Protein AF-A0A944XT04-F1 (afdb_monomer)

pLDDT: mean 86.92, std 7.44, range [59.47, 95.38]

Secondary structure (DSSP, 8-state):
---SS-TTSPPPSSHHHHHHHHTT-SS--S------PPPP-PPPPEEEEETTEEEEEE--SS----

Solvent-accessible surface area (backbone atoms only — not comparable to full-atom values): 4640 Å² total; per-residue (Å²): 134,77,75,84,44,64,88,96,54,74,72,58,50,39,62,66,55,44,50,64,67,43,70,82,44,97,71,71,78,96,75,84,85,86,82,64,74,52,79,92,69,67,59,75,51,39,73,47,79,56,97,91,42,79,45,81,78,38,89,24,72,64,83,81,87,134

Mean predicted aligned error: 6.38 Å

Nearest PDB structures (foldseek):
  8jbi-assembly1_A  TM=4.294E-01  e=7.044E+00  Salmonella enterica subsp. enterica serovar Typhimurium str. 14028S

Foldseek 3Di:
DDALADPPDDRDQAPVVNCVRCVPPPDDDPDDDGPGGHDDFWDDWDWDADPNDIDTPDDGPDDDDD

Structure (mmCIF, N/CA/C/O backbone):
data_AF-A0A944XT04-F1
#
_entry.id   AF-A0A944XT04-F1
#
loop_
_atom_site.group_PDB
_atom_site.id
_atom_site.type_symbol
_atom_site.label_atom_id
_atom_site.label_alt_id
_atom_site.label_comp_id
_atom_site.label_asym_id
_atom_site.label_entity_id
_atom_site.label_seq_id
_atom_site.pdbx_PDB_ins_code
_atom_site.Cartn_x
_atom_site.Cartn_y
_atom_site.Cartn_z
_atom_site.occupancy
_atom_site.B_iso_or_equiv
_atom_site.auth_seq_id
_atom_site.auth_comp_id
_atom_site.auth_asym_id
_atom_site.auth_atom_id
_atom_site.pdbx_PDB_model_num
ATOM 1 N N . SER A 1 1 ? -6.840 -4.995 -2.088 1.00 59.47 1 SER A N 1
ATOM 2 C CA . SER A 1 1 ? -5.429 -4.742 -2.422 1.00 59.47 1 SER A CA 1
ATOM 3 C C . SER A 1 1 ? -4.687 -4.424 -1.143 1.00 59.47 1 SER A C 1
ATOM 5 O O . SER A 1 1 ? -5.221 -3.661 -0.345 1.00 59.47 1 SER A O 1
ATOM 7 N N . THR A 1 2 ? -3.525 -5.028 -0.915 1.00 75.81 2 THR A N 1
ATOM 8 C CA . THR A 1 2 ? -2.569 -4.604 0.122 1.00 75.81 2 THR A CA 1
ATOM 9 C C . THR A 1 2 ? -1.663 -3.506 -0.447 1.00 75.81 2 THR A C 1
ATOM 11 O O . THR A 1 2 ? -1.842 -3.105 -1.601 1.00 75.81 2 THR A O 1
ATOM 14 N N . SER A 1 3 ? -0.727 -2.984 0.347 1.00 73.69 3 SER A N 1
ATOM 15 C CA . SER A 1 3 ? 0.324 -2.100 -0.163 1.00 73.69 3 SER A CA 1
ATOM 16 C C . SER A 1 3 ? 1.139 -2.803 -1.261 1.00 73.69 3 SER A C 1
ATOM 18 O O . SER A 1 3 ? 1.298 -4.025 -1.237 1.00 73.69 3 SER A O 1
ATOM 20 N N . ALA A 1 4 ? 1.600 -2.035 -2.252 1.00 73.06 4 ALA A N 1
ATOM 21 C CA . ALA A 1 4 ? 2.276 -2.538 -3.451 1.00 73.06 4 ALA A CA 1
ATOM 22 C C . ALA A 1 4 ? 3.784 -2.743 -3.222 1.00 73.06 4 ALA A C 1
ATOM 24 O O . ALA A 1 4 ? 4.611 -2.223 -3.965 1.00 73.06 4 ALA A O 1
ATOM 25 N N . ASN A 1 5 ? 4.134 -3.462 -2.158 1.00 76.25 5 ASN A N 1
ATOM 26 C CA . ASN A 1 5 ? 5.510 -3.782 -1.800 1.00 76.25 5 ASN A CA 1
ATOM 27 C C . ASN A 1 5 ? 5.715 -5.294 -1.674 1.00 76.25 5 ASN A C 1
ATOM 29 O O . ASN A 1 5 ? 4.782 -6.033 -1.357 1.00 76.25 5 ASN A O 1
ATOM 33 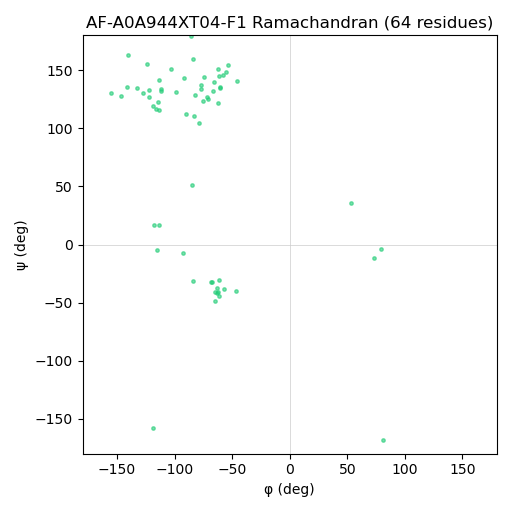N N . ILE A 1 6 ? 6.955 -5.745 -1.859 1.00 74.88 6 ILE A N 1
ATOM 34 C CA . ILE A 1 6 ? 7.412 -7.038 -1.351 1.00 74.88 6 ILE A CA 1
ATOM 3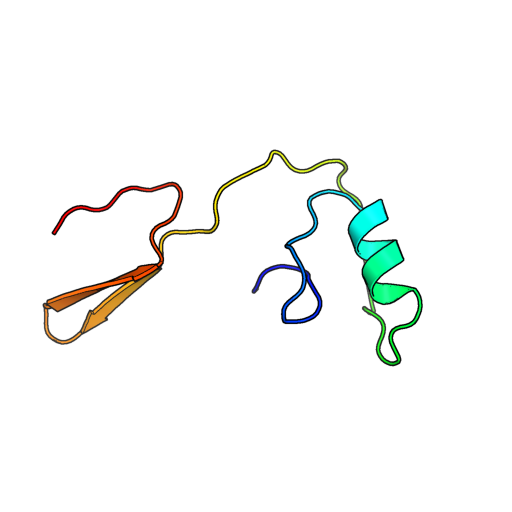5 C C . ILE A 1 6 ? 7.261 -6.996 0.173 1.00 74.88 6 ILE A C 1
ATOM 37 O O . ILE A 1 6 ? 7.593 -5.989 0.808 1.00 74.88 6 ILE A O 1
ATOM 41 N N . SER A 1 7 ? 6.717 -8.070 0.749 1.00 76.44 7 SER A N 1
ATOM 42 C CA . SER A 1 7 ? 6.499 -8.202 2.191 1.00 76.44 7 SER A CA 1
ATOM 43 C C . SER A 1 7 ? 7.729 -7.763 2.991 1.00 76.44 7 SER A C 1
ATOM 45 O O . SER A 1 7 ? 8.853 -8.053 2.598 1.00 76.44 7 SER A O 1
ATOM 47 N N . GLU A 1 8 ? 7.497 -7.076 4.111 1.00 72.69 8 GLU A N 1
ATOM 48 C CA . GLU A 1 8 ? 8.522 -6.508 5.012 1.00 72.69 8 GLU A CA 1
ATOM 49 C C . GLU A 1 8 ? 9.276 -5.272 4.497 1.00 72.69 8 GLU A C 1
ATOM 51 O O . GLU A 1 8 ? 9.919 -4.592 5.295 1.00 72.69 8 GLU A O 1
ATOM 56 N N . LEU A 1 9 ? 9.152 -4.911 3.217 1.00 78.06 9 LEU A N 1
ATOM 57 C CA . LEU A 1 9 ? 9.690 -3.647 2.711 1.00 78.06 9 LEU A CA 1
ATOM 58 C C . LEU A 1 9 ? 8.731 -2.476 2.950 1.00 78.06 9 LEU A C 1
ATOM 60 O O . LEU A 1 9 ? 7.525 -2.650 3.145 1.00 78.06 9 LEU A O 1
ATOM 64 N N . GLU A 1 10 ? 9.272 -1.260 2.918 1.00 77.19 10 GLU A N 1
ATOM 65 C CA . GLU A 1 10 ? 8.463 -0.046 3.002 1.0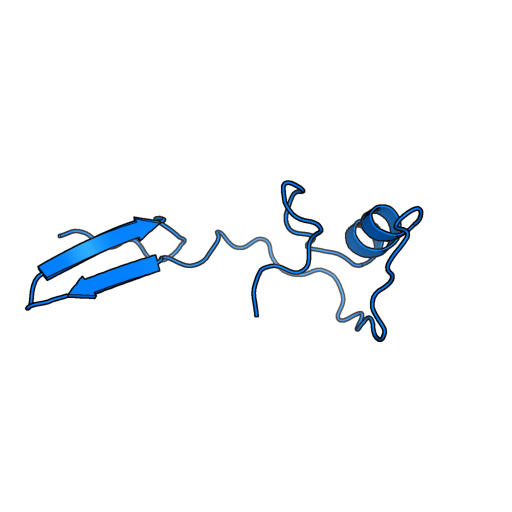0 77.19 10 GLU A CA 1
ATOM 66 C C . GLU A 1 10 ? 7.497 0.072 1.815 1.00 77.19 10 GLU A C 1
ATOM 68 O O . GLU A 1 10 ? 7.750 -0.413 0.710 1.00 77.19 10 GLU A O 1
ATOM 73 N N . SER A 1 11 ? 6.359 0.727 2.049 1.00 78.88 11 SER A N 1
ATOM 74 C CA . SER A 1 11 ? 5.390 0.999 0.988 1.00 78.88 11 SER A CA 1
ATOM 75 C C . SER A 1 11 ? 5.942 2.060 0.027 1.00 78.88 11 SER A C 1
ATOM 77 O O . SER A 1 11 ? 6.287 3.149 0.491 1.00 78.88 11 SER A O 1
ATOM 79 N N . PRO A 1 12 ? 6.009 1.787 -1.288 1.00 81.44 12 PRO A N 1
ATOM 80 C CA . PRO A 1 12 ? 6.516 2.748 -2.258 1.00 81.44 12 PRO A CA 1
ATOM 81 C C . PRO A 1 12 ? 5.496 3.866 -2.509 1.00 81.44 12 PRO A C 1
ATOM 83 O O . PRO A 1 12 ? 4.288 3.621 -2.547 1.00 81.44 12 PRO A O 1
ATOM 86 N N . TYR A 1 13 ? 5.993 5.087 -2.718 1.00 82.19 13 TYR A N 1
ATOM 87 C CA . TYR A 1 13 ? 5.192 6.267 -3.089 1.00 82.19 13 TYR A CA 1
ATOM 88 C C . TYR A 1 13 ? 5.526 6.799 -4.487 1.00 82.19 13 TYR A C 1
ATOM 90 O O . TYR A 1 13 ? 4.863 7.710 -4.978 1.00 82.19 13 TYR A O 1
ATOM 98 N N . ASP A 1 14 ? 6.532 6.220 -5.132 1.00 85.56 14 ASP A N 1
ATOM 99 C CA . ASP A 1 14 ? 6.988 6.553 -6.472 1.00 85.56 14 ASP A CA 1
ATOM 100 C C . ASP A 1 14 ? 7.358 5.277 -7.236 1.00 85.56 14 ASP A C 1
ATOM 102 O O . ASP A 1 14 ? 7.536 4.195 -6.663 1.00 85.56 14 ASP A O 1
ATOM 106 N N . ILE A 1 15 ? 7.442 5.412 -8.557 1.00 89.12 15 ILE A N 1
ATOM 107 C CA . ILE A 1 15 ? 7.757 4.311 -9.464 1.00 89.12 15 ILE A CA 1
ATOM 108 C C . ILE A 1 15 ? 9.203 3.822 -9.318 1.00 89.12 15 ILE A C 1
ATOM 110 O O . ILE A 1 15 ? 9.459 2.630 -9.470 1.00 89.12 15 ILE A O 1
ATOM 114 N N . GLU A 1 16 ? 10.148 4.701 -8.980 1.00 88.88 16 GLU A N 1
ATOM 115 C CA . GLU A 1 16 ? 11.566 4.347 -8.837 1.00 88.88 16 GLU A CA 1
ATOM 116 C C . GLU A 1 16 ? 11.765 3.330 -7.709 1.00 88.88 16 GLU A C 1
ATOM 118 O O . GLU A 1 16 ? 12.475 2.335 -7.870 1.00 88.88 16 GLU A O 1
ATOM 123 N N . SER A 1 17 ? 11.060 3.530 -6.597 1.00 86.81 17 SER A N 1
ATOM 124 C CA . SER A 1 17 ? 11.034 2.619 -5.458 1.00 86.81 17 SER A CA 1
ATOM 125 C C . SER A 1 17 ? 10.459 1.253 -5.834 1.00 86.81 17 SER A C 1
ATOM 127 O O . SER A 1 17 ? 11.008 0.231 -5.423 1.00 86.81 17 SER A O 1
ATOM 129 N N . VAL A 1 18 ? 9.395 1.212 -6.647 1.00 88.62 18 VAL A N 1
ATOM 130 C CA . VAL A 1 18 ? 8.814 -0.047 -7.151 1.00 88.62 18 VAL A CA 1
ATOM 131 C C . VAL A 1 18 ? 9.805 -0.771 -8.061 1.00 88.62 18 VAL A C 1
ATOM 133 O O . VAL A 1 18 ? 10.063 -1.957 -7.868 1.00 88.62 18 VAL A O 1
ATOM 136 N N . LEU A 1 19 ? 10.404 -0.071 -9.026 1.00 89.75 19 LEU A N 1
ATOM 137 C CA . LEU A 1 19 ? 11.346 -0.672 -9.974 1.00 89.75 19 LEU A CA 1
ATOM 138 C C . LEU A 1 19 ? 12.575 -1.240 -9.262 1.00 89.75 19 LEU A C 1
ATOM 140 O O . LEU A 1 19 ? 12.960 -2.377 -9.518 1.00 89.75 19 LEU A O 1
ATOM 144 N N . LYS A 1 20 ? 13.146 -0.492 -8.313 1.00 89.81 20 LYS A N 1
ATOM 145 C CA . LYS A 1 20 ? 14.284 -0.946 -7.505 1.00 89.81 20 LYS A CA 1
ATOM 146 C C . LYS A 1 20 ? 13.942 -2.164 -6.648 1.00 89.81 20 LYS A C 1
ATOM 148 O O . LYS A 1 20 ? 14.772 -3.048 -6.463 1.00 89.81 20 LYS A O 1
ATOM 153 N N . MET A 1 21 ? 12.725 -2.207 -6.113 1.00 89.44 21 MET A N 1
ATOM 154 C CA . MET A 1 21 ? 12.253 -3.309 -5.283 1.00 89.44 21 MET A CA 1
ATOM 155 C C . MET A 1 21 ? 12.152 -4.621 -6.063 1.00 89.44 21 MET A C 1
ATOM 157 O O . MET A 1 21 ? 12.523 -5.671 -5.542 1.00 89.44 21 MET A O 1
ATOM 161 N N . PHE A 1 22 ? 11.670 -4.561 -7.302 1.00 90.69 22 PHE A N 1
ATOM 162 C CA . PHE A 1 22 ? 11.505 -5.742 -8.140 1.00 90.69 22 PHE A CA 1
ATOM 163 C C . PHE A 1 22 ? 12.712 -6.033 -9.041 1.00 90.69 22 PHE A C 1
ATOM 165 O O . PHE A 1 22 ? 12.757 -7.113 -9.607 1.00 90.69 22 PHE A O 1
ATOM 172 N N . GLU A 1 23 ? 13.725 -5.164 -9.132 1.00 91.44 23 GLU A N 1
ATOM 173 C CA . GLU A 1 23 ? 14.877 -5.302 -10.051 1.00 91.44 23 GLU A CA 1
ATOM 174 C C . GLU A 1 23 ? 15.513 -6.705 -10.066 1.00 91.44 23 GLU A C 1
ATOM 176 O O . GLU A 1 23 ? 15.851 -7.219 -11.129 1.00 91.44 23 GLU A O 1
ATOM 181 N N . ASN A 1 24 ? 15.631 -7.343 -8.896 1.00 91.38 24 ASN A N 1
ATOM 182 C CA . ASN A 1 24 ? 16.242 -8.668 -8.733 1.00 91.38 24 ASN A CA 1
ATOM 183 C C . ASN A 1 24 ? 15.265 -9.724 -8.186 1.00 91.38 24 ASN A C 1
ATOM 185 O O . ASN A 1 24 ? 15.694 -10.7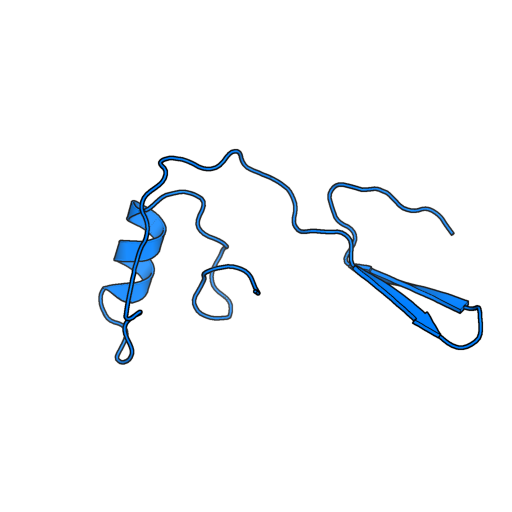50 -7.662 1.00 91.38 24 ASN A O 1
ATOM 189 N N . ALA A 1 25 ? 13.956 -9.465 -8.241 1.00 89.50 25 ALA A N 1
ATOM 190 C CA . ALA A 1 25 ? 12.953 -10.408 -7.764 1.00 89.50 25 ALA A CA 1
ATOM 191 C C . ALA A 1 25 ? 12.738 -11.543 -8.779 1.00 89.50 25 ALA A C 1
ATOM 193 O O . ALA A 1 25 ? 12.533 -11.293 -9.968 1.00 89.50 25 ALA A O 1
ATOM 194 N N . ASP A 1 26 ? 12.710 -12.791 -8.302 1.00 92.12 26 ASP A N 1
ATOM 195 C CA . ASP A 1 26 ? 12.425 -13.965 -9.144 1.00 92.12 26 ASP A CA 1
ATOM 196 C C . ASP A 1 26 ? 11.028 -13.899 -9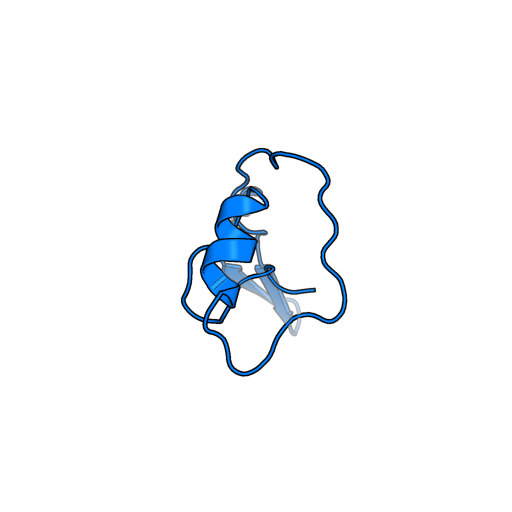.782 1.00 92.12 26 ASP A C 1
ATOM 198 O O . ASP A 1 26 ? 10.796 -14.420 -10.873 1.00 92.12 26 ASP A O 1
ATOM 202 N N . VAL A 1 27 ? 10.086 -13.250 -9.091 1.00 91.81 27 VAL A N 1
ATOM 203 C CA . VAL A 1 27 ? 8.711 -13.040 -9.543 1.00 91.81 27 VAL A CA 1
ATOM 204 C C . VAL A 1 27 ? 8.487 -11.550 -9.765 1.00 91.81 27 VAL A C 1
ATOM 206 O O . VAL A 1 27 ? 8.650 -10.742 -8.849 1.00 91.81 27 VAL A O 1
ATOM 209 N N . GLN A 1 28 ? 8.088 -11.207 -10.987 1.00 93.44 28 GLN A N 1
ATOM 210 C CA . GLN A 1 28 ? 7.826 -9.840 -11.431 1.00 93.44 28 GLN A CA 1
ATOM 211 C C . GLN A 1 28 ? 6.316 -9.561 -11.489 1.00 93.44 28 GLN A C 1
ATOM 213 O O . GLN A 1 28 ? 5.544 -10.488 -11.747 1.00 93.44 28 GLN A O 1
ATOM 218 N N . PRO A 1 29 ? 5.870 -8.307 -11.298 1.00 91.12 29 PRO A N 1
ATOM 219 C CA . PRO A 1 29 ? 4.495 -7.915 -11.593 1.00 91.12 29 PRO A CA 1
ATOM 220 C C . PRO A 1 29 ? 4.210 -8.007 -13.098 1.00 91.12 29 PRO A C 1
ATOM 222 O O . PRO A 1 29 ? 5.029 -7.578 -13.908 1.00 91.12 29 PRO A O 1
ATOM 225 N N . ASP A 1 30 ? 3.023 -8.480 -13.485 1.00 95.00 30 ASP A N 1
ATOM 226 C CA . ASP A 1 30 ? 2.618 -8.508 -14.901 1.00 95.00 30 ASP A CA 1
ATOM 227 C C . ASP A 1 30 ? 2.411 -7.099 -15.484 1.00 95.00 30 ASP A C 1
ATOM 229 O O . ASP A 1 30 ? 2.609 -6.865 -16.676 1.00 95.00 30 ASP A O 1
ATOM 233 N N . ILE A 1 31 ? 1.959 -6.157 -14.647 1.00 92.69 31 ILE A N 1
ATOM 234 C CA . ILE A 1 31 ? 1.630 -4.782 -15.033 1.00 92.69 31 ILE A CA 1
ATOM 235 C C . ILE A 1 31 ? 2.069 -3.829 -13.923 1.00 92.69 31 ILE A C 1
ATOM 237 O O . ILE A 1 31 ? 1.778 -4.051 -12.746 1.00 92.69 31 ILE A O 1
ATOM 241 N N . ILE A 1 32 ? 2.697 -2.722 -14.322 1.00 89.94 32 ILE A N 1
ATOM 242 C CA . ILE A 1 32 ? 3.001 -1.579 -13.461 1.00 89.94 32 ILE A CA 1
ATOM 243 C C . ILE A 1 32 ? 2.351 -0.335 -14.075 1.00 89.94 32 ILE A C 1
ATOM 245 O O . ILE A 1 32 ? 2.459 -0.106 -15.279 1.00 89.94 32 ILE A O 1
ATOM 249 N N . ILE A 1 33 ? 1.657 0.456 -13.256 1.00 89.69 33 ILE A N 1
ATOM 250 C CA . ILE A 1 33 ? 1.013 1.707 -13.674 1.00 89.69 33 ILE A CA 1
ATOM 251 C C . ILE A 1 33 ? 1.731 2.863 -12.979 1.00 89.69 33 ILE A C 1
ATOM 253 O O . ILE A 1 33 ? 1.673 2.973 -11.756 1.00 89.69 33 ILE A O 1
ATOM 257 N N . ASP A 1 34 ? 2.377 3.725 -13.762 1.00 89.81 34 ASP A N 1
ATOM 258 C CA . ASP A 1 34 ? 2.981 4.963 -13.269 1.00 89.81 34 ASP A CA 1
ATOM 259 C C . ASP A 1 34 ? 1.963 6.110 -13.342 1.00 89.81 34 ASP A C 1
ATOM 261 O O . ASP A 1 34 ? 1.542 6.530 -14.422 1.00 89.81 34 ASP A O 1
ATOM 265 N N . ALA A 1 35 ? 1.544 6.590 -12.172 1.00 88.19 35 ALA A N 1
ATOM 266 C CA . ALA A 1 35 ? 0.633 7.721 -12.012 1.00 88.19 35 ALA A CA 1
ATOM 267 C C . ALA A 1 35 ? 1.319 8.936 -11.355 1.00 88.19 35 ALA A C 1
ATOM 269 O O . ALA A 1 35 ? 0.637 9.844 -10.875 1.00 88.19 35 ALA A O 1
ATOM 270 N N . GLY A 1 36 ? 2.655 8.961 -11.328 1.00 89.06 36 GLY A N 1
ATOM 271 C CA . GLY A 1 36 ? 3.448 9.966 -10.631 1.00 89.06 36 GLY A CA 1
ATOM 272 C C . GLY A 1 36 ? 3.589 9.708 -9.128 1.00 89.06 36 GLY A C 1
ATOM 273 O O . GLY A 1 36 ? 3.279 8.632 -8.617 1.00 89.06 36 GLY A O 1
ATOM 274 N N . ILE A 1 37 ? 4.089 10.719 -8.414 1.00 87.94 37 ILE A N 1
ATOM 275 C CA . ILE A 1 37 ? 4.386 10.635 -6.979 1.00 87.94 37 ILE A CA 1
ATOM 276 C C . ILE A 1 37 ? 3.085 10.694 -6.178 1.00 87.94 37 ILE A C 1
ATOM 278 O O . ILE A 1 37 ? 2.319 11.658 -6.269 1.00 87.94 37 ILE A O 1
ATOM 282 N N . LEU A 1 38 ? 2.857 9.681 -5.349 1.00 84.81 38 LEU A N 1
ATOM 283 C CA . LEU A 1 38 ? 1.736 9.652 -4.425 1.00 84.81 38 LEU A CA 1
ATOM 284 C C . LEU A 1 38 ? 2.026 10.544 -3.210 1.00 84.81 38 LEU A C 1
ATOM 286 O O . LEU A 1 38 ? 3.123 10.490 -2.650 1.00 84.81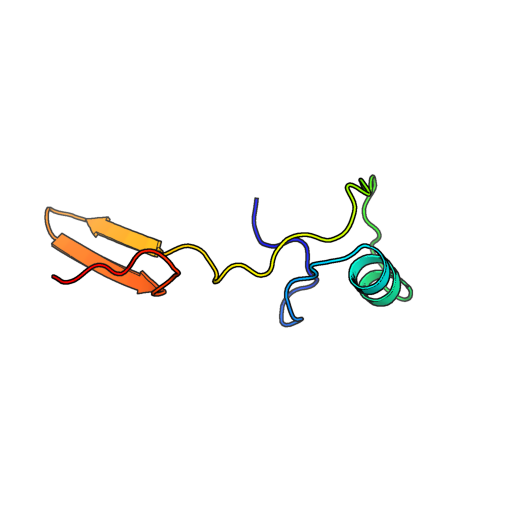 38 LEU A O 1
ATOM 290 N N . PRO A 1 39 ? 1.049 11.341 -2.740 1.00 82.81 39 PRO A N 1
ATOM 291 C CA . PRO A 1 39 ? 1.201 12.056 -1.483 1.00 82.81 39 PRO A CA 1
ATOM 292 C C . PRO A 1 39 ? 1.391 11.050 -0.345 1.00 82.81 39 PRO A C 1
ATOM 294 O O . PRO A 1 39 ? 0.669 10.052 -0.264 1.00 82.81 39 PRO A O 1
ATOM 297 N N . HIS A 1 40 ? 2.344 11.326 0.546 1.00 77.19 40 HIS A N 1
ATOM 298 C CA . HIS A 1 40 ? 2.584 10.472 1.701 1.00 77.19 40 HIS A CA 1
ATOM 299 C C . HIS A 1 40 ? 1.340 10.456 2.596 1.00 77.19 40 HIS A C 1
ATOM 301 O O . HIS A 1 40 ? 0.876 11.508 3.041 1.00 77.19 40 HIS A O 1
ATOM 307 N N . LYS A 1 41 ? 0.785 9.268 2.835 1.00 77.38 41 LYS A N 1
ATOM 308 C CA . LYS A 1 41 ? -0.378 9.069 3.701 1.00 77.38 41 LYS A CA 1
ATOM 309 C C . LYS A 1 41 ? -0.103 7.919 4.646 1.00 77.38 41 LYS A C 1
ATOM 311 O O . LYS A 1 41 ? 0.354 6.862 4.217 1.00 77.38 41 LYS A O 1
ATOM 316 N N . SER A 1 42 ? -0.423 8.115 5.921 1.00 75.94 42 SER A N 1
ATOM 317 C CA . SER A 1 42 ? -0.365 7.037 6.903 1.00 75.94 42 SER A CA 1
ATOM 318 C C . SER A 1 42 ? -1.222 5.851 6.437 1.00 75.94 42 SER A C 1
ATOM 320 O O . SER A 1 42 ? -2.258 6.056 5.793 1.00 75.94 42 SER A O 1
ATOM 322 N N . PRO A 1 43 ? -0.842 4.605 6.774 1.00 80.69 43 PRO A N 1
ATOM 323 C CA . PRO A 1 43 ? -1.662 3.441 6.471 1.00 80.69 43 PRO A CA 1
ATOM 324 C C . PRO A 1 43 ? -3.089 3.608 7.004 1.00 80.69 43 PRO A C 1
ATOM 326 O O . PRO A 1 43 ? -3.323 4.312 7.982 1.00 80.69 43 PRO A O 1
ATOM 329 N N . SER A 1 44 ? -4.054 2.922 6.396 1.00 89.12 44 SER A N 1
ATOM 330 C CA . SER A 1 44 ? -5.452 2.979 6.837 1.00 89.12 44 SER A CA 1
ATOM 331 C C . SER A 1 44 ? -5.623 2.459 8.268 1.00 89.12 44 SER A C 1
ATOM 333 O O . SER A 1 44 ? -4.977 1.473 8.652 1.00 89.12 44 SER A O 1
ATOM 335 N N . THR A 1 45 ? -6.546 3.061 9.019 1.00 93.38 45 THR A N 1
ATOM 336 C CA . THR A 1 45 ? -7.018 2.523 10.301 1.00 93.38 45 THR A CA 1
ATOM 337 C C . THR A 1 45 ? -7.777 1.224 10.054 1.00 93.38 45 THR A C 1
ATOM 339 O O . THR A 1 45 ? -8.629 1.159 9.167 1.00 93.38 45 THR A O 1
ATOM 342 N N . VAL A 1 46 ? -7.462 0.182 10.821 1.00 93.69 46 VAL A N 1
ATOM 343 C CA . VAL A 1 46 ? -8.106 -1.132 10.725 1.00 93.69 46 VAL A CA 1
ATOM 344 C C . VAL A 1 46 ? -8.784 -1.430 12.052 1.00 93.69 46 VAL A C 1
ATOM 346 O O . VAL A 1 46 ? -8.117 -1.528 13.081 1.00 93.69 46 VAL A O 1
ATOM 349 N N . ILE A 1 47 ? -10.104 -1.602 12.015 1.00 95.00 47 ILE A N 1
ATOM 350 C CA . ILE A 1 47 ? -10.914 -2.011 13.163 1.00 95.00 47 ILE A CA 1
ATOM 351 C C . ILE A 1 47 ? -11.505 -3.398 12.920 1.00 95.00 47 ILE A C 1
ATOM 353 O O . ILE A 1 47 ? -11.916 -3.729 11.807 1.00 95.00 47 ILE A O 1
ATOM 357 N N . ARG A 1 48 ? -11.562 -4.211 13.970 1.00 95.06 48 ARG A N 1
ATOM 358 C CA . ARG A 1 48 ? -12.340 -5.446 14.010 1.00 95.06 48 ARG A CA 1
ATOM 359 C C . ARG A 1 48 ? -13.648 -5.159 14.728 1.00 95.06 48 ARG A C 1
ATOM 361 O O . ARG A 1 48 ? -13.641 -4.598 15.817 1.00 95.06 48 ARG A O 1
ATOM 368 N N . VAL A 1 49 ? -14.755 -5.585 14.129 1.00 95.06 49 VAL A N 1
ATOM 369 C CA . VAL A 1 49 ? -16.082 -5.545 14.750 1.00 95.06 49 VAL A CA 1
ATOM 370 C C . VAL A 1 49 ? -16.568 -6.976 14.909 1.00 95.06 49 VAL A C 1
ATOM 372 O O . VAL A 1 49 ? -16.743 -7.685 13.918 1.00 95.06 49 VAL A O 1
ATOM 375 N N . GLN A 1 50 ? -16.766 -7.416 16.148 1.00 95.38 50 GLN A N 1
ATOM 376 C CA . GLN A 1 50 ? -17.228 -8.770 16.441 1.00 95.38 50 GLN A CA 1
ATOM 377 C C . GLN A 1 50 ? -18.119 -8.777 17.683 1.00 95.38 50 GLN A C 1
ATOM 379 O O . GLN A 1 50 ? -17.732 -8.280 18.734 1.00 95.38 50 GLN A O 1
ATOM 384 N N . ASN A 1 51 ? -19.316 -9.363 17.570 1.00 94.62 51 ASN A N 1
ATOM 385 C CA . ASN A 1 51 ? -20.289 -9.486 18.668 1.00 94.62 51 ASN A CA 1
ATOM 386 C C . ASN A 1 51 ? -20.628 -8.151 19.363 1.00 94.62 51 ASN A C 1
ATOM 388 O O . ASN A 1 51 ? -20.819 -8.113 20.573 1.00 94.62 51 ASN A O 1
ATOM 392 N N . GLY A 1 52 ? -20.673 -7.051 18.604 1.00 92.00 52 GLY A N 1
ATOM 393 C CA . GLY A 1 52 ? -20.918 -5.708 19.144 1.00 92.00 52 GLY A CA 1
ATOM 394 C C . GLY A 1 52 ? -19.699 -5.041 19.790 1.00 92.00 52 GLY A C 1
ATOM 395 O O . GLY A 1 52 ? -19.788 -3.872 20.148 1.00 92.00 52 GLY A O 1
ATOM 396 N N . ASN A 1 53 ? -18.562 -5.735 19.884 1.00 92.94 53 ASN A N 1
ATOM 397 C CA . ASN A 1 53 ? -17.303 -5.167 20.354 1.00 92.94 53 ASN A CA 1
ATOM 398 C C . ASN A 1 53 ? -16.484 -4.629 19.180 1.00 92.94 53 ASN A C 1
ATOM 400 O O . ASN A 1 53 ? -16.451 -5.237 18.104 1.00 92.94 53 ASN A O 1
ATOM 404 N N . ILE A 1 54 ? -15.800 -3.510 19.416 1.00 94.19 54 ILE A N 1
ATOM 405 C CA . ILE A 1 54 ? -14.863 -2.899 18.475 1.00 94.19 54 ILE A CA 1
ATOM 406 C C . ILE A 1 54 ? -13.454 -3.033 19.056 1.00 94.19 54 ILE A C 1
ATOM 408 O O . ILE A 1 54 ? -13.230 -2.743 20.227 1.00 94.19 54 ILE A O 1
ATOM 412 N N . GLU A 1 55 ? -12.509 -3.480 18.236 1.00 95.25 55 GLU A N 1
ATOM 413 C CA . GLU A 1 55 ? -11.089 -3.596 18.569 1.00 95.25 55 GLU A CA 1
ATOM 414 C C . GLU A 1 55 ? -10.271 -2.879 17.488 1.00 95.25 55 GLU A C 1
ATOM 416 O O . GLU A 1 55 ? -10.464 -3.114 16.292 1.00 95.25 55 GLU A O 1
ATOM 421 N N . ILE A 1 56 ? -9.348 -2.003 17.887 1.00 94.38 56 ILE A N 1
ATOM 422 C CA . ILE A 1 56 ? -8.437 -1.328 16.956 1.00 94.38 56 ILE A CA 1
ATOM 423 C C . ILE A 1 56 ? -7.256 -2.265 16.683 1.00 94.38 56 ILE A C 1
ATOM 425 O O . ILE A 1 56 ? -6.430 -2.499 17.559 1.00 94.38 56 ILE A O 1
ATOM 429 N N . LEU A 1 57 ? -7.161 -2.792 15.459 1.00 93.81 57 LEU A N 1
ATOM 430 C CA . LEU A 1 57 ? -6.053 -3.660 15.037 1.00 93.81 57 LEU A CA 1
ATOM 431 C C . LEU A 1 57 ? -4.836 -2.859 14.565 1.00 93.81 57 LEU A C 1
ATOM 433 O O . LEU A 1 57 ? -3.702 -3.314 14.688 1.00 93.81 57 LEU A O 1
ATOM 437 N N . ARG A 1 58 ? -5.068 -1.676 13.985 1.00 91.94 58 ARG A N 1
ATOM 438 C CA . ARG A 1 58 ? -4.016 -0.743 13.566 1.00 91.94 58 ARG A CA 1
ATOM 439 C C . ARG A 1 58 ? -4.563 0.677 13.516 1.00 91.94 58 ARG A C 1
ATOM 441 O O . ARG A 1 58 ? -5.572 0.911 12.852 1.00 91.94 58 ARG A O 1
ATOM 448 N N . GLN A 1 59 ? -3.859 1.618 14.138 1.00 91.56 59 GLN A N 1
ATOM 449 C CA . GLN A 1 59 ? -4.171 3.040 14.037 1.00 91.56 59 GLN A CA 1
ATOM 450 C C . GLN A 1 59 ? -3.570 3.630 12.757 1.00 91.56 59 GLN A C 1
ATOM 452 O O . GLN A 1 59 ? -2.386 3.445 12.480 1.00 91.56 59 GLN A O 1
ATOM 457 N N . GLY A 1 60 ? -4.398 4.313 11.975 1.00 89.62 60 GLY A N 1
ATOM 458 C CA . GLY A 1 60 ? -4.008 5.034 10.769 1.00 89.62 60 GLY A CA 1
ATOM 459 C C . GLY A 1 60 ? -4.303 6.527 10.866 1.00 89.62 60 GLY A C 1
AT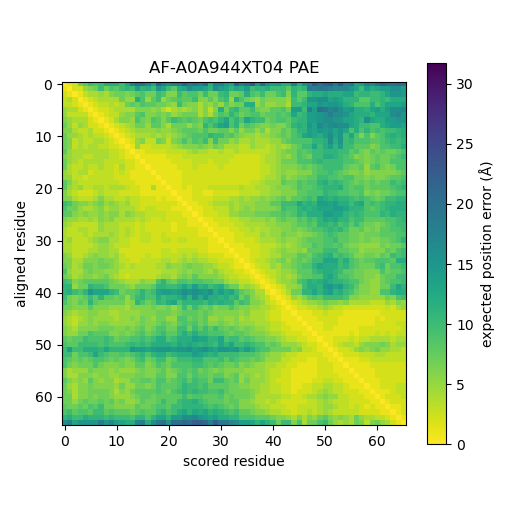OM 460 O O . GLY A 1 60 ? -4.465 7.059 11.961 1.00 89.62 60 GLY A O 1
ATOM 461 N N . GLU A 1 61 ? -4.413 7.192 9.712 1.00 89.56 61 GLU A N 1
ATOM 462 C CA . GLU A 1 61 ? -4.719 8.633 9.625 1.00 89.56 61 GLU A CA 1
ATOM 463 C C . GLU A 1 61 ? -6.041 9.007 10.320 1.00 89.56 61 GLU A C 1
ATOM 465 O O . GLU A 1 61 ? -6.133 10.035 10.986 1.00 89.56 61 GLU A O 1
ATOM 470 N N . LEU A 1 62 ? -7.061 8.147 10.213 1.00 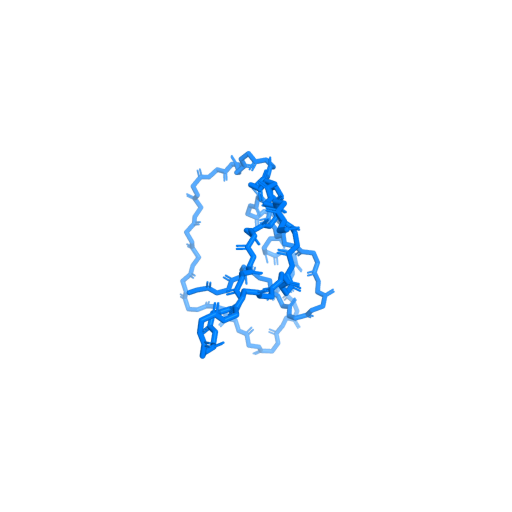90.38 62 LEU A N 1
ATOM 471 C CA . LEU A 1 62 ? -8.315 8.324 10.940 1.00 90.38 62 LEU A CA 1
ATOM 472 C C . LEU A 1 62 ? -8.138 7.868 12.390 1.00 90.38 62 LEU A C 1
ATOM 474 O O . LEU A 1 62 ? -8.132 6.663 12.655 1.00 90.38 62 LEU A O 1
ATOM 478 N N . VAL A 1 63 ? -8.032 8.814 13.320 1.00 91.38 63 VAL A N 1
ATOM 479 C CA . VAL A 1 63 ? -7.992 8.521 14.759 1.00 91.38 63 VAL A CA 1
ATOM 480 C C . VAL A 1 63 ? -9.374 8.066 15.235 1.00 91.38 63 VAL A C 1
ATOM 482 O O . VAL A 1 63 ? -10.372 8.731 14.969 1.00 91.38 63 VAL A O 1
ATOM 485 N N . VAL A 1 64 ? -9.430 6.910 15.902 1.00 90.62 64 VAL A N 1
ATOM 486 C CA . VAL A 1 64 ? -10.651 6.350 16.498 1.00 90.62 64 VAL A CA 1
ATOM 487 C C . VAL A 1 64 ? -10.376 6.161 17.981 1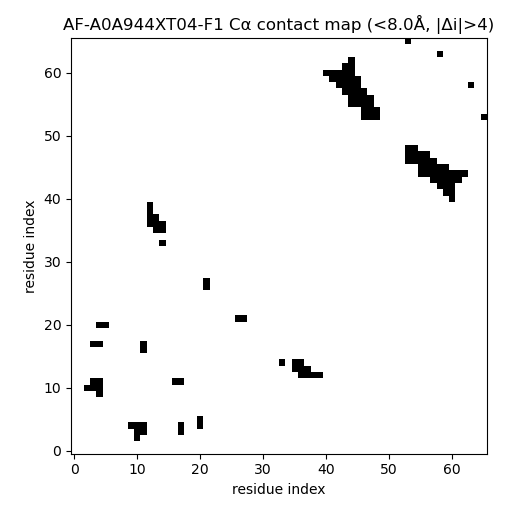.00 90.62 64 VAL A C 1
ATOM 489 O O . VAL A 1 64 ? -9.386 5.531 18.340 1.00 90.62 64 VAL A O 1
ATOM 492 N N . GLU A 1 65 ? -11.248 6.700 18.823 1.00 85.94 65 GLU A N 1
ATOM 493 C CA . GLU A 1 65 ? -11.205 6.539 20.277 1.00 85.94 65 GLU A CA 1
ATOM 494 C C . GLU A 1 65 ? -12.420 5.695 20.695 1.00 85.94 65 GLU A C 1
ATOM 496 O O . GLU A 1 65 ? -13.518 5.907 20.172 1.00 85.94 65 GLU A O 1
ATOM 501 N N . LEU A 1 66 ? -12.205 4.698 21.561 1.00 81.38 66 LEU A N 1
ATOM 502 C CA . LEU A 1 66 ? -13.215 3.737 22.030 1.00 81.38 66 LEU A CA 1
ATOM 503 C C . LEU A 1 66 ? -13.499 3.910 23.521 1.00 81.38 66 LEU A C 1
ATOM 505 O O . LEU A 1 66 ? -12.523 4.146 24.270 1.00 81.38 66 LEU A O 1
#

Sequence (66 aa):
STSANISELESPYDIESVLKMFENADVQPDIIIDAGILPHKSPSTVIRVQNGNIEILRQGELVVEL

Radius of gyration: 15.85 Å; Cα contacts (8 Å, |Δi|>4): 61; chains: 1; bounding box: 37×26×37 Å